Protein 1J24 (pdb70)

Foldseek 3Di:
DFEKEFAPVCCPPVLVVLLVVVVYHYDYDHDPAAGIALDQAEGEHEAELVRLVVCLVVVNLVVNLVVQCVRHVAYAYEYEADNPPPDPDDVVSVVVSQCCCCPVVVHHYHYHHDSNRVSVVVVVVSVVVVVVD

Radius of gyration: 14.58 Å; Cα contacts (8 Å, |Δi|>4): 212; chains: 1; bounding box: 31×39×31 Å

Organism: Pyrococcus furiosus (strain ATCC 43587 / DSM 3638 / JCM 8422 / Vc1) (NCBI:txid186497)

GO terms:
  GO:0042802 identical protein binding (F, IPI)

CATH classification: 3.40.50.10130

Nearest PDB structures (foldseek):
  1j24-assembly1_A  TM=1.008E+00  e=2.903E-28  Pyrococcus furiosus DSM 3638
  2bgw-assembly1_B  TM=9.319E-01  e=3.461E-14  Aeropyrum pernix
  2bhn-assembly1_A  TM=9.584E-01  e=6.909E-13  Aeropyrum pernix
  2bhn-assembly1_B-2  TM=9.482E-01  e=7.869E-13  Aeropy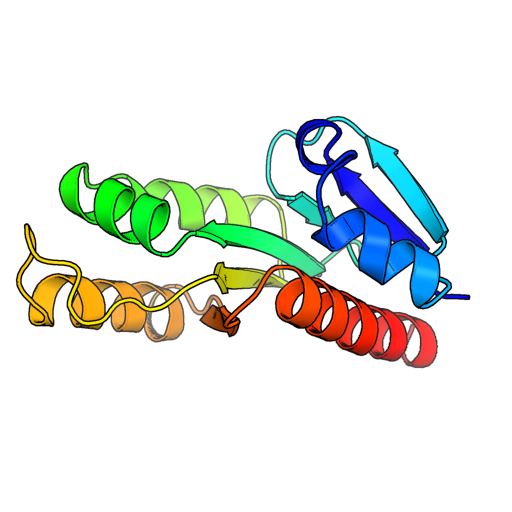rum pernix
  2bhn-assembly2_C-3  TM=9.120E-01  e=7.194E-12  Aeropyrum pernix

Structure (mmCIF, N/CA/C/O backbone):
data_1J24
#
_entry.id   1J24
#
_cell.length_a   69.795
_cell.length_b   69.795
_cell.length_c   58.509
_cell.angle_alpha   90.00
_cell.angle_beta   90.00
_cell.angle_gamma   120.00
#
_symmetry.space_group_name_H-M   'P 31 2 1'
#
loop_
_entity.id
_entity.type
_entity.pdbx_description
1 polymer 'ATP-dependent RNA helicase, putative'
2 non-polymer 'CALCIUM ION'
3 water water
#
loop_
_atom_site.group_PDB
_atom_site.id
_atom_site.type_symbol
_atom_site.label_atom_id
_atom_site.label_alt_id
_atom_site.label_comp_id
_atom_site.label_asym_id
_atom_site.label_entity_id
_atom_site.label_seq_id
_atom_site.pdbx_PDB_ins_code
_atom_site.Cartn_x
_atom_site.Cartn_y
_atom_site.Cartn_z
_atom_site.occupancy
_atom_site.B_iso_or_equiv
_atom_site.auth_seq_id
_atom_site.auth_comp_id
_atom_site.auth_asym_id
_atom_site.auth_atom_id
_atom_site.pdbx_PDB_model_num
ATOM 1 N N . GLY A 1 4 ? 5.614 39.357 7.837 1.00 38.87 4 GLY A N 1
ATOM 2 C CA . GLY A 1 4 ? 5.471 40.488 8.796 1.00 38.37 4 GLY A CA 1
ATOM 3 C C . GLY A 1 4 ? 6.379 41.659 8.470 1.00 37.22 4 GLY A C 1
ATOM 4 O O . GLY A 1 4 ? 7.556 41.666 8.833 1.00 38.94 4 GLY A O 1
ATOM 5 N N . VAL A 1 5 ? 5.834 42.653 7.778 1.00 34.72 5 VAL A N 1
ATOM 6 C CA . VAL A 1 5 ? 6.604 43.836 7.413 1.00 31.24 5 VAL A CA 1
ATOM 7 C C . VAL A 1 5 ? 6.544 44.845 8.558 1.00 28.13 5 VAL A C 1
ATOM 8 O O . VAL A 1 5 ? 5.543 44.918 9.270 1.00 25.37 5 VAL A O 1
ATOM 12 N N . LYS A 1 6 ? 7.616 45.615 8.729 1.00 26.09 6 LYS A N 1
ATOM 13 C CA . LYS A 1 6 ? 7.690 46.608 9.799 1.00 25.44 6 LYS A CA 1
ATOM 14 C C . LYS A 1 6 ? 7.692 48.0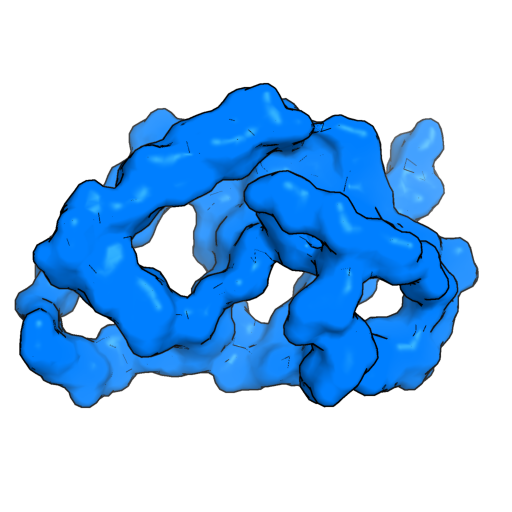39 9.275 1.00 23.33 6 LYS A C 1
ATOM 15 O O . LYS A 1 6 ? 8.451 48.382 8.369 1.00 23.26 6 LYS A O 1
ATOM 21 N N . VAL A 1 7 ? 6.843 48.876 9.862 1.00 21.37 7 VAL A N 1
ATOM 22 C CA . VAL A 1 7 ? 6.745 50.270 9.460 1.00 18.89 7 VAL A CA 1
ATOM 23 C C . VAL A 1 7 ? 6.731 51.175 10.685 1.00 19.11 7 VAL A C 1
ATOM 24 O O . VAL A 1 7 ? 6.074 50.872 11.680 1.00 18.66 7 VAL A O 1
ATOM 28 N N . VAL A 1 8 ? 7.471 52.274 10.615 1.00 18.65 8 VAL A N 1
ATOM 29 C CA . VAL A 1 8 ? 7.489 53.242 11.706 1.00 19.00 8 VAL A CA 1
ATOM 30 C C . VAL A 1 8 ? 6.414 54.263 11.357 1.00 19.06 8 VAL A C 1
ATOM 31 O O . VAL A 1 8 ? 6.352 54.745 10.221 1.00 19.49 8 VAL A O 1
ATOM 35 N N . VAL A 1 9 ? 5.561 54.579 12.323 1.00 18.13 9 VAL A N 1
ATOM 36 C CA . VAL A 1 9 ? 4.490 55.542 12.100 1.00 18.31 9 VAL A CA 1
ATOM 37 C C . VAL A 1 9 ? 4.609 56.714 13.065 1.00 19.42 9 VAL A C 1
ATOM 38 O O . VAL A 1 9 ? 4.931 56.536 14.242 1.00 17.30 9 VAL A O 1
ATOM 42 N N . ASP A 1 10 ? 4.367 57.917 12.556 1.00 16.70 10 ASP A N 1
ATOM 43 C CA . ASP A 1 10 ? 4.424 59.100 13.399 1.00 19.51 10 ASP A CA 1
ATOM 44 C C . ASP A 1 10 ? 3.225 59.088 14.341 1.00 19.79 10 ASP A C 1
ATOM 45 O O . ASP A 1 10 ? 2.112 58.769 13.930 1.00 19.06 10 ASP A O 1
ATOM 50 N N . SER A 1 11 ? 3.464 59.438 15.605 1.00 21.32 11 SER A N 1
ATOM 51 C CA . SER A 1 11 ? 2.425 59.451 16.637 1.00 22.44 11 SER A CA 1
ATOM 52 C C . SER A 1 11 ? 1.083 60.060 16.234 1.00 23.06 11 SER A C 1
ATOM 53 O O . SER A 1 11 ? 0.026 59.553 16.613 1.00 23.77 11 SER A O 1
ATOM 56 N N . ARG A 1 12 ? 1.126 61.144 15.469 1.00 22.98 12 ARG A N 1
ATOM 57 C CA . ARG A 1 12 ? -0.089 61.824 15.032 1.00 23.32 12 ARG A CA 1
ATOM 58 C C . ARG A 1 12 ? -0.974 61.003 14.095 1.00 22.79 12 ARG A C 1
ATOM 59 O O . ARG A 1 12 ? -2.144 61.333 13.896 1.00 21.50 12 ARG A O 1
ATOM 67 N N . GLU A 1 13 ? -0.416 59.938 13.524 1.00 20.74 13 GLU A N 1
ATOM 68 C CA . GLU A 1 13 ? -1.163 59.073 12.615 1.00 20.78 13 GLU A CA 1
ATOM 69 C C . GLU A 1 13 ? -1.701 57.830 13.327 1.00 21.90 13 GLU A C 1
ATOM 70 O O . GLU A 1 13 ? -2.534 57.111 12.787 1.00 21.95 13 GLU A O 1
ATOM 76 N N . LEU A 1 14 ? -1.224 57.593 14.543 1.00 25.40 14 LEU A N 1
ATOM 77 C CA . LEU A 1 14 ? -1.598 56.411 15.316 1.00 27.43 14 LEU A CA 1
ATOM 78 C C . LEU A 1 14 ? -3.056 55.944 15.311 1.00 28.20 14 LEU A C 1
ATOM 79 O O . LEU A 1 14 ? -3.316 54.748 15.162 1.00 28.23 14 LEU A O 1
ATOM 84 N N . ARG A 1 15 ? -4.007 56.859 15.475 1.00 27.80 15 ARG A N 1
ATOM 85 C CA . ARG A 1 15 ? -5.413 56.464 15.508 1.00 28.58 15 ARG A CA 1
ATOM 86 C C . ARG A 1 15 ? -6.154 56.705 14.198 1.00 27.29 15 ARG A C 1
ATOM 87 O O . ARG A 1 15 ? -7.377 56.839 14.176 1.00 27.68 15 ARG A O 1
ATOM 95 N N . SER A 1 16 ? -5.406 56.743 13.101 1.00 23.58 16 SER A N 1
ATOM 96 C CA . SER A 1 16 ? -5.988 56.961 11.785 1.00 22.63 16 SER A CA 1
ATOM 97 C C . SER A 1 16 ? -6.515 55.650 11.230 1.00 21.06 16 SER A C 1
ATOM 98 O O . SER A 1 16 ? -6.174 54.573 11.721 1.00 21.42 16 SER A O 1
ATOM 101 N N . GLU A 1 17 ? -7.333 55.753 10.191 1.00 21.51 17 GLU A N 1
ATOM 102 C CA . GLU A 1 17 ? -7.888 54.580 9.540 1.00 21.03 17 GLU A CA 1
ATOM 103 C C . GLU A 1 17 ? -6.789 53.922 8.711 1.00 19.57 17 GLU A C 1
ATOM 104 O O . GLU A 1 17 ? -6.895 52.754 8.335 1.00 19.53 17 GLU A O 1
ATOM 110 N N . VAL A 1 18 ? -5.734 54.678 8.418 1.00 17.26 18 VAL A N 1
ATOM 111 C CA . VAL A 1 18 ? -4.611 54.131 7.660 1.00 14.95 18 VAL A CA 1
ATOM 112 C C . VAL A 1 18 ? -3.943 53.100 8.559 1.00 16.90 18 VAL A C 1
ATOM 113 O O . VAL A 1 18 ? -3.659 51.973 8.142 1.00 15.82 18 VAL A O 1
ATOM 117 N N . VAL A 1 19 ? -3.711 53.485 9.809 1.00 15.49 19 VAL A N 1
ATOM 118 C CA . VAL A 1 19 ? -3.080 52.585 10.757 1.00 16.52 19 VAL A CA 1
ATOM 119 C C . VAL A 1 19 ? -3.945 51.356 11.008 1.00 16.95 19 VAL A C 1
ATOM 120 O O . VAL A 1 19 ? -3.430 50.243 11.130 1.00 17.30 19 VAL A O 1
ATOM 124 N N . LYS A 1 20 ? -5.256 51.549 11.070 1.00 16.89 20 LYS A N 1
ATOM 125 C CA . LYS A 1 20 ? -6.151 50.418 11.281 1.00 18.66 20 LYS A CA 1
ATOM 126 C C . LYS A 1 20 ? -5.996 49.404 10.147 1.00 18.42 20 LYS A C 1
ATOM 127 O O . LYS A 1 20 ? -5.895 48.205 10.397 1.00 18.77 20 LYS A O 1
ATOM 133 N N . ARG A 1 21 ? -5.973 49.875 8.901 1.00 17.18 21 ARG A N 1
ATOM 134 C CA . ARG A 1 21 ? -5.832 48.956 7.771 1.00 16.20 21 ARG A CA 1
ATOM 135 C C . ARG A 1 21 ? -4.446 48.318 7.755 1.00 16.05 21 ARG A C 1
ATOM 136 O O . ARG A 1 21 ? -4.308 47.134 7.456 1.00 15.42 21 ARG A O 1
ATOM 144 N N . LEU A 1 22 ? -3.413 49.092 8.072 1.00 14.89 22 LEU A N 1
ATOM 145 C CA . LEU A 1 22 ? -2.065 48.528 8.104 1.00 14.42 22 LEU A CA 1
ATOM 146 C C . LEU A 1 22 ? -2.021 47.384 9.118 1.00 15.51 22 LEU A C 1
ATOM 147 O O . LEU A 1 22 ? -1.431 46.341 8.856 1.00 15.70 22 LEU A O 1
ATOM 152 N N . LYS A 1 23 ? -2.647 47.576 10.274 1.00 15.97 23 LYS A N 1
ATOM 153 C CA . LYS A 1 23 ? -2.666 46.526 11.284 1.00 16.14 23 LYS A CA 1
ATOM 154 C C . LYS A 1 23 ? -3.440 45.309 10.790 1.00 16.44 23 LYS A C 1
ATOM 155 O O . LYS A 1 23 ? -3.036 44.173 11.047 1.00 16.99 23 LYS A O 1
ATOM 161 N N . LEU A 1 24 ? -4.546 45.539 10.087 1.00 16.29 24 LEU A N 1
ATOM 162 C CA . LEU A 1 24 ? -5.334 44.429 9.543 1.00 17.48 24 LEU A CA 1
ATOM 163 C C . LEU A 1 24 ? -4.513 43.656 8.514 1.00 19.64 24 LEU A C 1
ATOM 164 O O . LEU A 1 24 ? -4.675 42.441 8.366 1.00 20.11 24 LEU A O 1
ATOM 169 N N . LEU A 1 25 ? -3.639 44.369 7.804 1.00 17.83 25 LEU A N 1
ATOM 170 C CA . LEU A 1 25 ? -2.777 43.769 6.787 1.00 18.85 25 LEU A CA 1
ATOM 171 C C . LEU A 1 25 ? -1.575 43.043 7.398 1.00 19.14 25 LEU A C 1
ATOM 172 O O . LEU A 1 25 ? -0.740 42.480 6.680 1.00 20.09 25 LEU A O 1
ATOM 177 N N . GLY A 1 26 ? -1.483 43.073 8.725 1.00 19.14 26 GLY A N 1
ATOM 178 C CA . GLY A 1 26 ? -0.405 42.388 9.419 1.00 18.75 26 GLY A CA 1
ATOM 179 C C . GLY A 1 26 ? 0.880 43.162 9.620 1.00 19.31 26 GLY A C 1
ATOM 180 O O . GLY A 1 26 ? 1.885 42.598 10.050 1.00 19.48 26 GLY A O 1
ATOM 181 N N . VAL A 1 27 ? 0.860 44.454 9.316 1.00 18.20 27 VAL A N 1
ATOM 182 C CA . VAL A 1 27 ? 2.049 45.278 9.475 1.00 18.15 27 VAL A CA 1
ATOM 183 C C . VAL A 1 27 ? 2.340 45.501 10.958 1.00 19.80 27 VAL A C 1
ATOM 184 O O . VAL A 1 27 ? 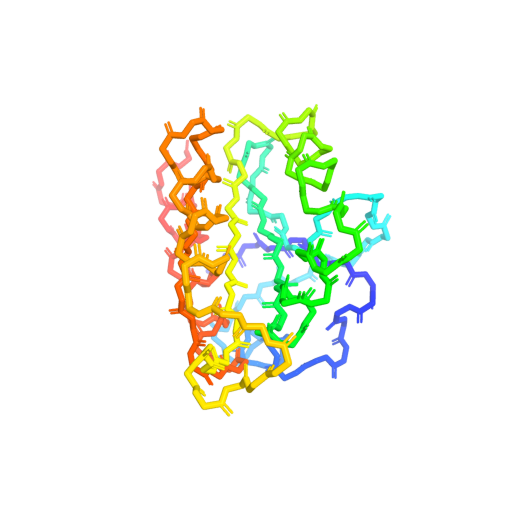1.423 45.723 11.750 1.00 20.11 27 VAL A O 1
ATOM 188 N N . LYS A 1 28 ? 3.616 45.415 11.321 1.00 19.87 28 LYS A N 1
ATOM 189 C CA . LYS A 1 28 ? 4.056 45.627 12.697 1.00 22.15 28 LYS A CA 1
ATOM 190 C C . LYS A 1 28 ? 4.507 47.080 12.799 1.00 22.05 28 LYS A C 1
ATOM 191 O O . LYS A 1 28 ? 5.524 47.466 12.222 1.00 21.99 28 LYS A O 1
ATOM 197 N N . LEU A 1 29 ? 3.744 47.881 13.537 1.00 21.89 29 LEU A N 1
ATOM 198 C CA . LEU A 1 29 ? 4.039 49.299 13.678 1.00 22.62 29 LEU A CA 1
ATOM 199 C C . LEU A 1 29 ? 4.797 49.719 14.927 1.00 24.27 29 LEU A C 1
ATOM 200 O O . LEU A 1 29 ? 4.480 49.291 16.039 1.00 24.92 29 LEU A O 1
ATOM 205 N N . GLU A 1 30 ? 5.804 50.561 14.722 1.00 23.07 30 GLU A N 1
ATOM 206 C CA . GLU A 1 30 ? 6.591 51.120 15.810 1.00 24.94 30 GLU A CA 1
ATOM 207 C C . GLU A 1 30 ? 6.261 52.608 15.790 1.00 23.51 30 GLU A C 1
ATOM 208 O O . GLU A 1 30 ? 6.410 53.273 14.762 1.00 21.75 30 GLU A O 1
ATOM 214 N N . VAL A 1 31 ? 5.797 53.128 16.918 1.00 21.88 31 VAL A N 1
ATOM 215 C CA . VAL A 1 31 ? 5.435 54.536 16.993 1.00 21.11 31 VAL A CA 1
ATOM 216 C C . VAL A 1 31 ? 6.593 55.433 17.406 1.00 21.38 31 VAL A C 1
ATOM 217 O O . VAL A 1 31 ? 7.338 55.119 18.333 1.00 22.34 31 VAL A O 1
ATOM 221 N N . LYS A 1 32 ? 6.726 56.551 16.701 1.00 19.63 32 LYS A N 1
ATOM 222 C CA . LYS A 1 32 ? 7.752 57.546 16.975 1.00 21.24 32 LYS A CA 1
ATOM 223 C C . LYS A 1 32 ? 7.143 58.902 16.658 1.00 21.98 32 LYS A C 1
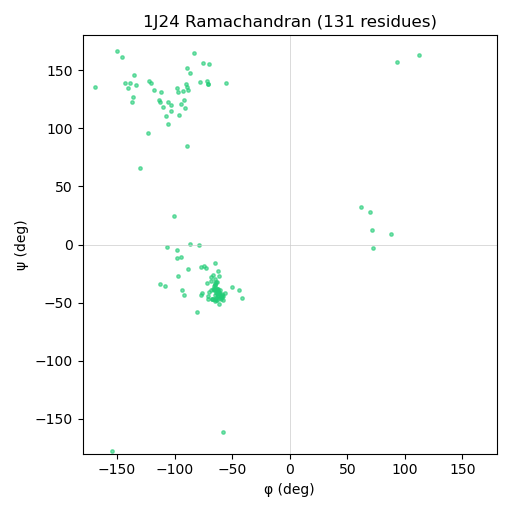ATOM 224 O O . LYS A 1 32 ? 6.129 58.988 15.965 1.00 22.25 32 LYS A O 1
ATOM 230 N N . THR A 1 33 ? 7.745 59.961 17.180 1.00 22.21 33 THR A N 1
ATOM 231 C CA . THR A 1 33 ? 7.271 61.303 16.877 1.00 22.61 33 THR A CA 1
ATOM 232 C C . THR A 1 33 ? 8.320 61.829 15.905 1.00 23.79 33 THR A C 1
ATOM 233 O O . THR A 1 33 ? 9.433 62.179 16.299 1.00 24.27 33 THR A O 1
ATOM 237 N N . LEU A 1 34 ? 7.953 61.852 14.628 1.00 23.49 34 LEU A N 1
ATOM 238 C CA . LEU A 1 34 ? 8.838 62.281 13.553 1.00 24.39 34 LEU A CA 1
ATOM 239 C C . LEU A 1 34 ? 8.786 63.769 13.229 1.00 24.97 34 LEU A C 1
ATOM 240 O O . LEU A 1 34 ? 7.712 64.371 13.171 1.00 24.79 34 LEU A O 1
ATOM 245 N N . ASP A 1 35 ? 9.958 64.350 12.997 1.00 26.12 35 ASP A N 1
ATOM 246 C CA . ASP A 1 35 ? 10.053 65.758 12.641 1.00 28.42 35 ASP A CA 1
ATOM 247 C C . ASP A 1 35 ? 9.540 65.913 11.210 1.00 27.40 35 ASP A C 1
ATOM 248 O O . ASP A 1 35 ? 8.942 66.926 10.856 1.00 28.58 35 ASP A O 1
ATOM 253 N N . VAL A 1 36 ? 9.773 64.890 10.394 1.00 26.36 36 VAL A N 1
ATOM 254 C CA . VAL A 1 36 ? 9.347 64.905 8.999 1.00 24.82 36 VAL A CA 1
ATOM 255 C C . VAL A 1 36 ? 8.872 63.522 8.556 1.00 21.65 36 VAL A C 1
ATOM 256 O O . VAL A 1 36 ? 9.478 62.510 8.901 1.00 19.95 36 VAL A O 1
ATOM 260 N N . GLY A 1 37 ? 7.784 63.485 7.795 1.00 20.41 37 GLY A N 1
ATOM 261 C CA . GLY A 1 37 ? 7.265 62.210 7.326 1.00 19.14 37 GLY A CA 1
ATOM 262 C C . GLY A 1 37 ? 6.199 61.616 8.232 1.00 17.56 37 GLY A C 1
ATOM 263 O O . GLY A 1 37 ? 6.123 61.931 9.420 1.00 17.15 37 GLY A O 1
ATOM 264 N N . ASP A 1 38 ? 5.368 60.748 7.671 1.00 16.20 38 ASP A N 1
ATOM 265 C CA . ASP A 1 38 ? 4.306 60.116 8.447 1.00 16.90 38 ASP A CA 1
ATOM 266 C C . ASP A 1 38 ? 4.512 58.619 8.626 1.00 16.31 38 ASP A C 1
ATOM 267 O O . ASP A 1 38 ? 4.145 58.060 9.660 1.00 15.06 38 ASP A O 1
ATOM 272 N N . TYR A 1 39 ? 5.091 57.978 7.614 1.00 16.26 39 TYR A N 1
ATOM 273 C CA . TYR A 1 39 ? 5.362 56.543 7.651 1.00 16.97 39 TYR A CA 1
ATOM 274 C C . TYR A 1 39 ? 6.752 56.284 7.087 1.00 17.24 39 TYR A C 1
ATOM 275 O O . TYR A 1 39 ? 7.041 56.648 5.947 1.00 19.05 39 TYR A O 1
ATOM 284 N N . ILE A 1 40 ? 7.613 55.650 7.878 1.00 15.37 40 ILE A N 1
ATOM 285 C CA . ILE A 1 40 ? 8.965 55.355 7.418 1.00 17.03 40 ILE A CA 1
ATOM 286 C C . ILE A 1 40 ? 9.078 53.871 7.101 1.00 18.07 40 ILE A C 1
ATOM 287 O O . ILE A 1 40 ? 8.822 53.028 7.960 1.00 17.45 40 ILE A O 1
ATOM 292 N N . ILE A 1 41 ? 9.460 53.575 5.863 1.00 19.65 41 ILE A N 1
ATOM 293 C CA . ILE A 1 41 ? 9.609 52.209 5.373 1.00 21.80 41 ILE A CA 1
ATOM 294 C C . ILE A 1 41 ? 11.041 51.706 5.519 1.00 23.74 41 ILE A C 1
ATOM 295 O O . ILE A 1 41 ? 11.271 50.540 5.841 1.00 24.32 41 ILE A O 1
ATOM 300 N N . SER A 1 42 ? 12.000 52.588 5.262 1.00 24.37 42 SER A N 1
ATOM 301 C CA . SER A 1 42 ? 13.409 52.237 5.382 1.00 26.61 42 SER A CA 1
ATOM 302 C C . SER A 1 42 ? 14.216 53.496 5.665 1.00 27.87 42 SER A C 1
ATOM 303 O O . SER A 1 42 ? 13.659 54.584 5.791 1.00 27.76 42 SER A O 1
ATOM 306 N N . GLU A 1 43 ? 15.531 53.337 5.759 1.00 30.39 43 GLU A N 1
ATOM 307 C CA . GLU A 1 43 ? 16.422 54.456 6.024 1.00 32.53 43 GLU A CA 1
ATOM 308 C C . GLU A 1 43 ? 16.317 55.467 4.888 1.00 32.35 43 GLU A C 1
ATOM 309 O O . GLU A 1 43 ? 16.630 56.643 5.064 1.00 33.63 43 GLU A O 1
ATOM 315 N N . ASP A 1 44 ? 15.870 55.002 3.724 1.00 31.06 44 ASP A N 1
ATOM 316 C CA . ASP A 1 44 ? 15.743 55.864 2.553 1.00 30.50 44 ASP A CA 1
ATOM 317 C C . ASP A 1 44 ? 14.304 56.194 2.160 1.00 28.43 44 ASP A C 1
ATOM 318 O O . ASP A 1 44 ? 14.023 57.298 1.711 1.00 27.74 44 ASP A O 1
ATOM 323 N N . VAL A 1 45 ? 13.397 55.236 2.325 1.00 26.40 45 VAL A N 1
ATOM 324 C CA . VAL A 1 45 ? 12.007 55.447 1.934 1.00 24.14 45 VAL A CA 1
ATOM 325 C C . VAL A 1 45 ? 11.098 55.924 3.062 1.00 23.06 45 VAL A C 1
ATOM 326 O O . VAL A 1 45 ? 10.945 55.259 4.085 1.00 21.55 45 VAL A O 1
ATOM 330 N N . ALA A 1 46 ? 10.492 57.088 2.854 1.00 20.90 46 ALA A N 1
ATOM 331 C CA . ALA A 1 46 ? 9.580 57.679 3.824 1.00 20.44 46 ALA A CA 1
ATOM 332 C C . ALA A 1 46 ? 8.366 58.170 3.058 1.00 19.30 46 ALA A C 1
ATOM 333 O O . ALA A 1 46 ? 8.487 58.619 1.915 1.00 20.94 46 ALA A O 1
ATOM 335 N N . ILE A 1 47 ? 7.202 58.088 3.688 1.00 17.42 47 ILE A N 1
ATOM 336 C CA . ILE A 1 47 ? 5.965 58.515 3.064 1.00 16.68 47 ILE A CA 1
ATOM 337 C C . ILE A 1 47 ? 5.293 59.662 3.801 1.00 16.73 47 ILE A C 1
ATOM 338 O O . ILE A 1 47 ? 5.160 59.643 5.027 1.00 15.46 47 ILE A O 1
ATOM 343 N N . GLU A 1 48 ? 4.877 60.665 3.035 1.00 15.44 48 GLU A N 1
ATOM 344 C CA . GLU A 1 48 ? 4.163 61.804 3.583 1.00 16.65 48 GLU A CA 1
ATOM 345 C C . GLU A 1 48 ? 2.730 61.692 3.085 1.00 15.76 48 GLU A C 1
ATOM 346 O O . GLU A 1 48 ? 2.484 61.712 1.880 1.00 16.56 48 GLU A O 1
ATOM 352 N N . ARG A 1 49 ? 1.791 61.553 4.015 1.00 14.86 49 ARG A N 1
ATOM 353 C CA . ARG A 1 49 ? 0.382 61.455 3.673 1.00 14.69 49 ARG A CA 1
ATOM 354 C C . ARG A 1 49 ? -0.204 62.857 3.708 1.00 16.41 49 ARG A C 1
ATOM 355 O O . ARG A 1 49 ? -0.118 63.551 4.726 1.00 17.81 49 ARG A O 1
ATOM 363 N N . LYS A 1 50 ? -0.802 63.275 2.602 1.00 16.41 50 LYS A N 1
ATOM 364 C CA . LYS A 1 50 ? -1.387 64.606 2.534 1.00 19.29 50 LYS A CA 1
ATOM 365 C C . LYS A 1 50 ? -2.751 64.560 1.871 1.00 18.33 50 LYS A C 1
ATOM 366 O O . LYS A 1 50 ? -2.896 64.030 0.771 1.00 18.89 50 LYS A O 1
ATOM 372 N N . SER A 1 51 ? -3.750 65.117 2.545 1.00 18.15 51 SER A N 1
ATOM 373 C CA . SER A 1 51 ? -5.098 65.139 1.998 1.00 17.79 51 SER A CA 1
ATOM 374 C C . SER A 1 51 ? -5.117 66.105 0.822 1.00 18.34 51 SER A C 1
ATOM 375 O O . SER A 1 51 ? -4.283 67.003 0.743 1.00 15.14 51 SER A O 1
ATOM 378 N N . ALA A 1 52 ? -6.059 65.904 -0.094 1.00 16.45 52 ALA A N 1
ATOM 379 C CA . ALA A 1 52 ? -6.187 66.776 -1.255 1.00 17.17 52 ALA A CA 1
ATOM 380 C C . ALA A 1 52 ? -6.366 68.219 -0.791 1.00 16.55 52 ALA A C 1
ATOM 381 O O . ALA A 1 52 ? -5.788 69.140 -1.366 1.00 17.37 52 ALA A O 1
ATOM 383 N N . ASN A 1 53 ? -7.169 68.413 0.251 1.00 18.07 53 ASN A N 1
ATOM 384 C CA . ASN A 1 53 ? -7.404 69.755 0.764 1.00 20.45 53 ASN A CA 1
ATOM 385 C C . ASN A 1 53 ? -6.130 70.396 1.303 1.00 19.71 53 ASN A C 1
ATOM 386 O O . ASN A 1 53 ? -5.883 71.578 1.068 1.00 18.54 53 ASN A O 1
ATOM 391 N N . ASP A 1 54 ? -5.318 69.627 2.022 1.00 17.14 54 ASP A N 1
ATOM 392 C CA . ASP A 1 54 ? -4.080 70.181 2.551 1.00 17.87 54 ASP A CA 1
ATOM 393 C C . ASP A 1 54 ? -3.087 70.481 1.432 1.00 16.53 54 ASP A C 1
ATOM 394 O O . ASP A 1 54 ? -2.307 71.429 1.536 1.00 15.41 54 ASP A O 1
ATOM 399 N N . LEU A 1 55 ? -3.122 69.690 0.359 1.00 14.85 55 LEU A N 1
ATOM 400 C CA . LEU A 1 55 ? -2.233 69.934 -0.774 1.00 15.28 55 LEU A CA 1
ATOM 401 C C . LEU A 1 55 ? -2.625 71.277 -1.385 1.00 14.47 55 LEU A C 1
ATOM 402 O O . LEU A 1 55 ? -1.780 72.138 -1.630 1.00 14.50 55 LEU A O 1
ATOM 407 N N . ILE A 1 56 ? -3.919 71.450 -1.626 1.00 13.96 56 ILE A N 1
ATOM 408 C CA . ILE A 1 56 ? -4.429 72.688 -2.206 1.00 14.22 56 ILE A CA 1
ATOM 409 C C . ILE A 1 56 ? -4.074 73.875 -1.314 1.00 14.95 56 ILE A C 1
ATOM 410 O O . ILE A 1 56 ? -3.657 74.927 -1.797 1.00 14.01 56 ILE A O 1
ATOM 415 N N . GLN A 1 57 ? -4.248 73.707 -0.010 1.00 13.32 57 GLN A N 1
ATOM 416 C CA . GLN A 1 57 ? -3.934 74.788 0.918 1.00 15.85 57 GLN A CA 1
ATOM 417 C C . GLN A 1 57 ? -2.448 75.143 0.854 1.00 14.77 57 GLN A C 1
ATOM 418 O O . GLN A 1 57 ? -2.086 76.322 0.889 1.00 15.67 57 GLN A O 1
ATOM 424 N N . SER A 1 58 ? -1.587 74.133 0.750 1.00 15.37 58 SER A N 1
ATOM 425 C CA . SER A 1 58 ? -0.149 74.389 0.691 1.00 15.57 58 SER A CA 1
ATOM 426 C C . SER A 1 58 ? 0.231 75.120 -0.597 1.00 15.74 58 SER A C 1
ATOM 427 O O . SER A 1 58 ? 1.234 75.825 -0.642 1.00 16.24 58 SER A O 1
ATOM 430 N N . ILE A 1 59 ? -0.569 74.950 -1.643 1.00 14.29 59 ILE A N 1
ATOM 431 C CA . ILE A 1 59 ? -0.314 75.648 -2.900 1.00 15.08 59 ILE A CA 1
ATOM 432 C C . ILE A 1 59 ? -0.771 77.101 -2.718 1.00 16.27 59 ILE A C 1
ATOM 433 O O . ILE A 1 59 ? -0.089 78.046 -3.131 1.00 17.27 59 ILE A O 1
ATOM 438 N N . ILE A 1 60 ? -1.929 77.274 -2.093 1.00 17.52 60 ILE A N 1
ATOM 439 C CA . ILE A 1 60 ? -2.463 78.609 -1.836 1.00 19.82 60 ILE A CA 1
ATOM 440 C C . ILE A 1 60 ? -1.489 79.423 -0.983 1.00 20.91 60 ILE A C 1
ATOM 441 O O . ILE A 1 60 ? -1.210 80.587 -1.284 1.00 21.58 60 ILE A O 1
ATOM 446 N N . ASP A 1 61 ? -0.960 78.808 0.071 1.00 21.20 61 ASP A N 1
ATOM 447 C CA . ASP A 1 61 ? -0.024 79.500 0.958 1.00 22.47 61 ASP A CA 1
ATOM 448 C C . ASP A 1 61 ? 1.427 79.430 0.503 1.00 20.49 61 ASP A C 1
ATOM 449 O O . ASP A 1 61 ? 2.317 79.959 1.170 1.00 20.94 61 ASP A O 1
ATOM 454 N N . GLY A 1 62 ? 1.670 78.769 -0.623 1.00 19.12 62 GLY A N 1
ATOM 455 C CA . GLY A 1 62 ? 3.024 78.666 -1.138 1.00 18.68 62 GLY A CA 1
ATOM 456 C C . GLY A 1 62 ? 4.005 77.944 -0.232 1.00 18.76 62 GLY A C 1
ATOM 457 O O . GLY A 1 62 ? 5.190 78.271 -0.220 1.00 17.41 62 GLY A O 1
ATOM 458 N N . GLY A 1 63 ? 3.526 76.957 0.522 1.00 16.42 63 GLY A N 1
ATOM 459 C CA . GLY A 1 63 ? 4.412 76.227 1.412 1.00 16.69 63 GLY A CA 1
ATOM 460 C C . GLY A 1 63 ? 4.750 74.819 0.951 1.00 15.38 63 GLY A C 1
ATOM 461 O O . GLY A 1 63 ? 5.536 74.121 1.590 1.00 16.48 63 GLY A O 1
ATOM 462 N N . LEU A 1 64 ? 4.174 74.403 -0.170 1.00 13.85 64 LEU A N 1
ATOM 463 C CA . LEU A 1 64 ? 4.405 73.056 -0.683 1.00 13.70 64 LEU A CA 1
ATOM 464 C C . LEU A 1 64 ? 5.864 72.745 -0.993 1.00 14.81 64 LEU A C 1
ATOM 465 O O . LEU A 1 64 ? 6.380 71.697 -0.604 1.00 12.91 64 LEU A O 1
ATOM 470 N N . PHE A 1 65 ? 6.535 73.654 -1.690 1.00 15.24 65 PHE A N 1
ATOM 471 C CA . PHE A 1 65 ? 7.922 73.411 -2.060 1.00 16.77 65 PHE A CA 1
ATOM 472 C C . PHE A 1 65 ? 8.864 73.321 -0.867 1.00 17.98 65 PHE A C 1
ATOM 473 O O . PHE A 1 65 ? 9.821 72.543 -0.897 1.00 19.01 65 PHE A O 1
ATOM 481 N N . ASP A 1 66 ? 8.601 74.099 0.182 1.00 18.19 66 ASP A N 1
ATOM 482 C CA . ASP A 1 66 ? 9.425 74.025 1.389 1.00 18.15 66 ASP A CA 1
ATOM 483 C C . ASP A 1 66 ? 9.216 72.638 1.996 1.00 18.14 66 ASP A C 1
ATOM 484 O O . ASP A 1 66 ? 10.147 72.014 2.498 1.00 18.17 66 ASP A O 1
ATOM 489 N N . GLN A 1 67 ? 7.974 72.166 1.956 1.00 18.28 67 GLN A N 1
ATOM 490 C CA . GLN A 1 67 ? 7.637 70.858 2.507 1.00 17.81 67 GLN A CA 1
ATOM 491 C C . GLN A 1 67 ? 8.375 69.731 1.795 1.00 16.75 67 GLN A C 1
ATOM 492 O O . GLN A 1 67 ? 8.901 68.820 2.434 1.00 17.46 67 GLN A O 1
ATOM 498 N N . VAL A 1 68 ? 8.404 69.796 0.469 1.00 15.16 68 VAL A N 1
ATOM 499 C CA . VAL A 1 68 ? 9.072 68.778 -0.329 1.00 16.04 68 VAL A CA 1
ATOM 500 C C . VAL A 1 68 ? 10.574 68.832 -0.090 1.00 17.53 68 VAL A C 1
ATOM 501 O O . VAL A 1 68 ? 11.241 67.800 -0.018 1.00 17.21 68 VAL A O 1
ATOM 505 N N . LYS A 1 69 ? 11.102 70.044 0.043 1.00 17.91 69 LYS A N 1
ATOM 506 C CA . LYS A 1 69 ? 12.524 70.227 0.298 1.00 19.19 69 LYS A CA 1
ATOM 507 C C . LYS A 1 69 ? 12.909 69.540 1.607 1.00 18.88 69 LYS A C 1
ATOM 508 O O . LYS A 1 69 ? 13.923 68.848 1.682 1.00 20.05 69 LYS A O 1
ATOM 514 N N . ARG A 1 70 ? 12.080 69.732 2.628 1.00 18.84 70 ARG A N 1
ATOM 515 C CA . ARG A 1 70 ? 12.295 69.151 3.948 1.00 19.32 70 ARG A CA 1
ATOM 516 C C . ARG A 1 70 ? 12.260 67.625 3.882 1.00 19.16 70 ARG A C 1
ATOM 517 O O . ARG A 1 70 ? 13.024 66.944 4.568 1.00 17.12 70 ARG A O 1
ATOM 525 N N . LEU A 1 71 ? 11.369 67.090 3.055 1.00 17.76 71 LEU A N 1
ATOM 526 C CA . LEU A 1 71 ? 11.264 65.643 2.897 1.00 18.14 71 LEU A CA 1
ATOM 527 C C . LEU A 1 71 ? 12.512 65.086 2.215 1.00 18.97 71 LEU A C 1
ATOM 528 O O . LEU A 1 71 ? 13.078 64.091 2.663 1.00 19.77 71 LEU A O 1
ATOM 533 N N . LYS A 1 72 ? 12.932 65.729 1.129 1.00 19.38 72 LYS A N 1
ATOM 534 C CA . LYS A 1 72 ? 14.114 65.297 0.388 1.00 22.92 72 LYS A CA 1
ATOM 535 C C . LYS A 1 72 ? 15.389 65.385 1.218 1.00 24.29 72 LYS A C 1
ATOM 536 O O . LYS A 1 72 ? 16.304 64.583 1.044 1.00 25.89 72 LYS A O 1
ATOM 542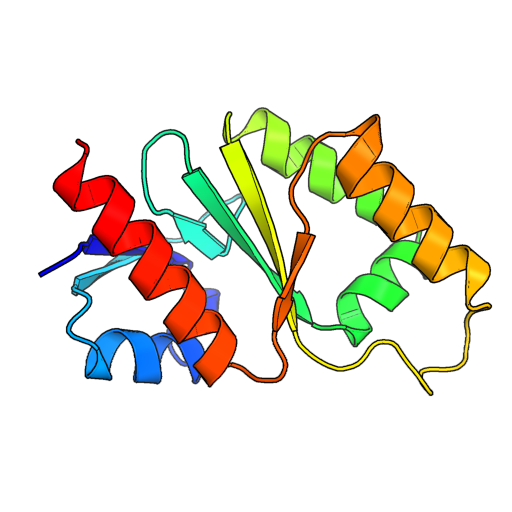 N N . GLU A 1 73 ? 15.453 66.358 2.119 1.00 25.05 73 GLU A N 1
ATOM 543 C CA . GLU A 1 73 ? 16.639 66.522 2.952 1.00 27.53 73 GLU A CA 1
ATOM 544 C C . GLU A 1 73 ? 16.698 65.496 4.076 1.00 27.71 73 GLU A C 1
ATOM 545 O O . GLU A 1 73 ? 17.762 65.246 4.641 1.00 28.02 73 GLU A O 1
ATOM 551 N N . ALA A 1 74 ? 15.555 64.898 4.392 1.00 25.80 74 ALA A N 1
ATOM 552 C CA . ALA A 1 74 ? 15.493 63.913 5.462 1.00 26.37 74 ALA A CA 1
ATOM 553 C C . ALA A 1 74 ? 15.569 62.482 4.950 1.00 26.75 74 ALA A C 1
ATOM 554 O O . ALA A 1 74 ? 16.017 61.588 5.665 1.00 28.29 74 ALA A O 1
ATOM 556 N N . TYR A 1 75 ? 15.133 62.274 3.712 1.00 25.78 75 TYR A N 1
ATOM 557 C CA . TYR A 1 75 ? 15.129 60.945 3.108 1.00 27.48 75 TYR A CA 1
ATOM 558 C C . TYR A 1 75 ? 15.528 61.002 1.642 1.00 28.48 75 TYR A C 1
ATOM 559 O O . TYR A 1 75 ? 15.049 61.853 0.896 1.00 28.80 75 TYR A O 1
ATOM 568 N N . SER A 1 76 ? 16.401 60.088 1.229 1.00 29.68 76 SER A N 1
ATOM 569 C CA . SER A 1 76 ? 16.857 60.058 -0.154 1.00 30.84 76 SER A CA 1
ATOM 570 C C . SER A 1 76 ? 15.751 59.649 -1.124 1.00 30.34 76 SER A C 1
ATOM 571 O O . SER A 1 76 ? 15.766 60.044 -2.291 1.00 31.08 76 SER A O 1
ATOM 574 N N . ARG A 1 77 ? 14.789 58.867 -0.642 1.00 30.03 77 ARG A N 1
ATOM 575 C CA . ARG A 1 77 ? 13.695 58.412 -1.495 1.00 28.32 77 ARG A CA 1
ATOM 576 C C . ARG A 1 77 ? 12.317 58.652 -0.883 1.00 26.55 77 ARG A C 1
ATOM 577 O O . ARG A 1 77 ? 11.596 57.705 -0.560 1.00 25.07 77 ARG A O 1
ATOM 585 N N . PRO A 1 78 ? 11.929 59.926 -0.722 1.00 24.01 78 PRO A N 1
ATOM 586 C CA . PRO A 1 78 ? 10.627 60.272 -0.148 1.00 22.19 78 PRO A CA 1
ATOM 587 C C . PRO A 1 78 ? 9.499 60.033 -1.148 1.00 21.30 78 PRO A C 1
ATOM 588 O O . PRO A 1 78 ? 9.722 60.024 -2.363 1.00 20.41 78 PRO A O 1
ATOM 592 N N . ILE A 1 79 ? 8.292 59.833 -0.630 1.00 19.35 79 ILE A N 1
ATOM 593 C CA . ILE A 1 79 ? 7.120 59.609 -1.467 1.00 18.01 79 ILE A CA 1
ATOM 594 C C . ILE A 1 79 ? 5.956 60.393 -0.871 1.00 18.61 79 ILE A C 1
ATOM 595 O O . ILE A 1 79 ? 5.794 60.445 0.352 1.00 18.25 79 ILE A O 1
ATOM 600 N N . MET A 1 80 ? 5.163 61.018 -1.731 1.00 17.85 80 MET A N 1
ATOM 601 C CA . MET A 1 80 ? 4.004 61.772 -1.278 1.00 19.05 80 MET A CA 1
ATOM 602 C C . MET A 1 80 ? 2.728 61.090 -1.743 1.00 19.61 80 MET A C 1
ATOM 603 O O . MET A 1 80 ? 2.541 60.870 -2.94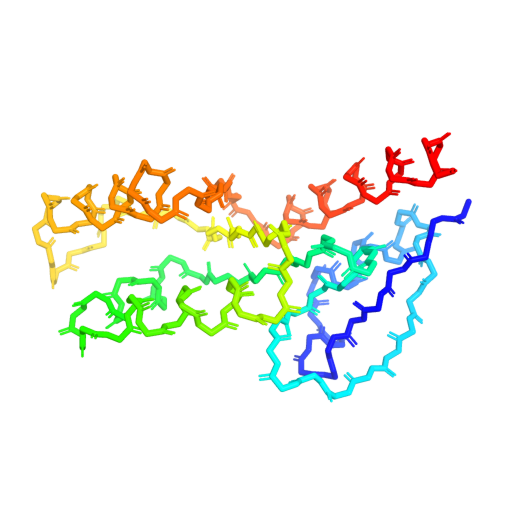1 1.00 21.32 80 MET A O 1
ATOM 608 N N . ILE A 1 81 ? 1.861 60.736 -0.799 1.00 16.68 81 ILE A N 1
ATOM 609 C CA . ILE A 1 81 ? 0.591 60.114 -1.162 1.00 16.65 81 ILE A CA 1
ATOM 610 C C . ILE A 1 81 ? -0.488 61.153 -0.915 1.00 16.98 81 ILE A C 1
ATOM 611 O O . ILE A 1 81 ? -0.756 61.531 0.230 1.00 16.58 81 ILE A O 1
ATOM 616 N N . VAL A 1 82 ? -1.069 61.644 -2.005 1.00 16.90 82 VAL A N 1
ATOM 617 C CA . VAL A 1 82 ? -2.128 62.634 -1.932 1.00 19.13 82 VAL A CA 1
ATOM 618 C C . VAL A 1 82 ? -3.432 61.863 -1.877 1.00 18.63 82 VAL A C 1
ATOM 619 O O . VAL A 1 82 ? -3.793 61.143 -2.809 1.00 19.78 82 VAL A O 1
ATOM 623 N N . GLU A 1 83 ? -4.130 62.038 -0.767 1.00 18.20 83 GLU A N 1
ATOM 624 C CA . GLU A 1 83 ? -5.360 61.329 -0.492 1.00 19.07 83 GLU A CA 1
ATOM 625 C C . GLU A 1 83 ? -6.633 62.157 -0.690 1.00 19.46 83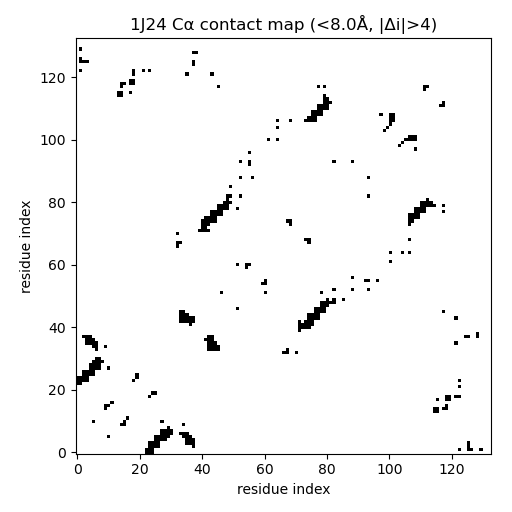 GLU A C 1
ATOM 626 O O . GLU A 1 83 ? -6.839 63.182 -0.036 1.00 21.12 83 GLU A O 1
ATOM 632 N N . GLY A 1 84 ? -7.492 61.693 -1.591 1.00 20.81 84 GLY A N 1
ATOM 633 C CA . GLY A 1 84 ? -8.733 62.395 -1.867 1.00 21.58 84 GLY A CA 1
ATOM 634 C C . GLY A 1 84 ? -8.714 62.987 -3.264 1.00 22.70 84 GLY A C 1
ATOM 635 O O . GLY A 1 84 ? -7.653 63.107 -3.873 1.00 23.24 84 GLY A O 1
ATOM 636 N N . SER A 1 85 ? -9.884 63.354 -3.778 1.00 24.02 85 SER A N 1
ATOM 637 C CA . SER A 1 85 ? -9.972 63.930 -5.116 1.00 24.98 85 SER A CA 1
ATOM 638 C C . SER A 1 85 ? -9.563 65.402 -5.146 1.00 24.56 85 SER A C 1
ATOM 639 O O . SER A 1 85 ? -9.909 66.171 -4.251 1.00 23.95 85 SER A O 1
ATOM 642 N N . LEU A 1 86 ? -8.831 65.781 -6.188 1.00 25.47 86 LEU A N 1
ATOM 643 C CA . LEU A 1 86 ? -8.368 67.154 -6.360 1.00 26.25 86 LEU A CA 1
ATOM 644 C C . LEU A 1 86 ? -9.284 67.918 -7.310 1.00 28.34 86 LEU A C 1
ATOM 645 O O . LEU A 1 86 ? -9.110 69.118 -7.522 1.00 28.45 86 LEU A O 1
ATOM 650 N N . TYR A 1 87 ? -10.255 67.212 -7.879 1.00 30.08 87 TYR A N 1
ATOM 651 C CA . TYR A 1 87 ? -11.209 67.804 -8.812 1.00 33.07 87 TYR A CA 1
ATOM 652 C C . TYR A 1 87 ? -12.423 68.359 -8.074 1.00 37.17 87 TYR A C 1
ATOM 653 O O . TYR A 1 87 ? -12.785 67.873 -7.004 1.00 37.93 87 TYR A O 1
ATOM 662 N N . GLY A 1 88 ? -13.049 69.379 -8.649 1.00 41.48 88 GLY A N 1
ATOM 663 C CA . GLY A 1 88 ? -14.214 69.971 -8.018 1.00 46.42 88 GLY A CA 1
ATOM 664 C C . GLY A 1 88 ? -13.857 70.777 -6.783 1.00 50.27 88 GLY A C 1
ATOM 665 O O . GLY A 1 88 ? -14.726 71.378 -6.152 1.00 50.28 88 GLY A O 1
ATOM 666 N N . ILE A 1 89 ? -12.576 70.781 -6.427 1.00 53.46 89 ILE A N 1
ATOM 667 C CA . ILE A 1 89 ? -12.116 71.536 -5.268 1.00 56.52 89 ILE A CA 1
ATOM 668 C C . ILE A 1 89 ? -11.749 72.940 -5.736 1.00 57.90 89 ILE A C 1
ATOM 669 O O . ILE A 1 89 ? -10.587 73.226 -6.030 1.00 58.01 89 ILE A O 1
ATOM 674 N N . ARG A 1 90 ? -12.755 73.806 -5.811 1.00 59.02 90 ARG A N 1
ATOM 675 C CA . ARG A 1 90 ? -12.570 75.184 -6.253 1.00 59.69 90 ARG A CA 1
ATOM 676 C C . ARG A 1 90 ? -11.569 75.964 -5.402 1.00 58.07 90 ARG A C 1
ATOM 677 O O . ARG A 1 90 ? -10.760 75.380 -4.680 1.00 58.68 90 ARG A O 1
ATOM 685 N N . ASN A 1 91 ? -11.636 77.290 -5.497 1.00 56.19 91 ASN A N 1
ATOM 686 C CA . ASN A 1 91 ? -10.746 78.179 -4.754 1.00 53.61 91 ASN A CA 1
ATOM 687 C C . ASN A 1 91 ? -9.326 78.122 -5.307 1.00 50.60 91 ASN A C 1
ATOM 688 O O . ASN A 1 91 ? -8.384 78.612 -4.682 1.00 50.04 91 ASN A O 1
ATOM 693 N N . VAL A 1 92 ? -9.181 77.523 -6.484 1.00 46.08 92 VAL A N 1
ATOM 694 C CA . VAL A 1 92 ? -7.878 77.400 -7.124 1.00 41.56 92 VAL A CA 1
ATOM 695 C C . VAL A 1 92 ? -8.046 76.910 -8.558 1.00 37.87 92 VAL A C 1
ATOM 696 O O . VAL A 1 92 ? -8.821 75.992 -8.821 1.00 37.22 92 VAL A O 1
ATOM 700 N N . HIS A 1 93 ? -7.322 77.533 -9.481 1.00 33.14 93 HIS A N 1
ATOM 701 C CA . HIS A 1 93 ? -7.395 77.159 -10.888 1.00 29.05 93 HIS A CA 1
ATOM 702 C C . HIS A 1 93 ? -6.715 75.810 -11.082 1.00 25.14 93 HIS A C 1
ATOM 703 O O . HIS A 1 93 ? -5.687 75.536 -10.464 1.00 21.70 93 HIS A O 1
ATOM 710 N N . PRO A 1 94 ? -7.289 74.941 -11.931 1.00 22.33 94 PRO A N 1
ATOM 711 C CA . PRO A 1 94 ? -6.680 73.629 -12.164 1.00 20.96 94 PRO A CA 1
ATOM 712 C C . PRO A 1 94 ? -5.188 73.705 -12.508 1.00 20.01 94 PRO A C 1
ATOM 713 O O . PRO A 1 94 ? -4.411 72.847 -12.095 1.00 19.35 94 PRO A O 1
ATOM 717 N N . ASN A 1 95 ? -4.788 74.727 -13.262 1.00 19.94 95 ASN A N 1
ATOM 718 C CA . ASN A 1 95 ? -3.381 74.854 -13.635 1.00 20.16 95 ASN A CA 1
ATOM 719 C C . ASN A 1 95 ? -2.456 75.020 -12.439 1.00 19.25 95 ASN A C 1
ATOM 720 O O . ASN A 1 95 ? -1.278 74.663 -12.506 1.00 18.78 95 ASN A O 1
ATOM 725 N N . ALA A 1 96 ? -2.985 75.567 -11.348 1.00 19.68 96 ALA A N 1
ATOM 726 C CA . ALA A 1 96 ? -2.190 75.760 -10.139 1.00 20.15 96 ALA A CA 1
ATOM 727 C C . ALA A 1 96 ? -1.894 74.401 -9.517 1.00 19.19 96 ALA A C 1
ATOM 728 O O . ALA A 1 96 ? -0.783 74.147 -9.053 1.00 18.85 96 ALA A O 1
ATOM 730 N N . ILE A 1 97 ? -2.897 73.529 -9.513 1.00 17.75 97 ILE A N 1
ATOM 731 C CA . ILE A 1 97 ? -2.739 72.186 -8.969 1.00 16.81 97 ILE A CA 1
ATOM 732 C C . ILE A 1 97 ? -1.839 71.374 -9.906 1.00 16.05 97 ILE A C 1
ATOM 733 O O . ILE A 1 97 ? -0.906 70.708 -9.460 1.00 16.21 97 ILE A O 1
ATOM 738 N N . ARG A 1 98 ? -2.122 71.436 -11.205 1.00 14.82 98 ARG A N 1
ATOM 739 C CA . ARG A 1 98 ? -1.324 70.709 -12.197 1.00 15.95 98 ARG A CA 1
ATOM 740 C C . ARG A 1 98 ? 0.136 71.141 -12.146 1.00 14.85 98 ARG A C 1
ATOM 741 O O . ARG A 1 98 ? 1.048 70.311 -12.176 1.00 14.81 98 ARG A O 1
ATOM 749 N N . GLY A 1 99 ? 0.347 72.453 -12.080 1.00 15.58 99 GLY A N 1
ATOM 750 C CA . GLY A 1 99 ? 1.696 72.988 -12.042 1.00 16.23 99 GLY A CA 1
ATOM 751 C C . GLY A 1 99 ? 2.462 72.509 -10.828 1.00 16.15 99 GLY A C 1
ATOM 752 O O . GLY A 1 99 ? 3.646 72.173 -10.922 1.00 15.45 99 GLY A O 1
ATOM 753 N N . ALA A 1 100 ? 1.782 72.471 -9.685 1.00 16.66 100 ALA A N 1
ATOM 754 C CA . ALA A 1 100 ? 2.396 72.017 -8.441 1.00 16.36 100 ALA A CA 1
ATOM 755 C C . ALA A 1 100 ? 2.789 70.547 -8.555 1.00 16.27 100 ALA A C 1
ATOM 756 O O . ALA A 1 100 ? 3.915 70.167 -8.216 1.00 15.26 100 ALA A O 1
ATOM 758 N N . ILE A 1 101 ? 1.860 69.725 -9.041 1.00 15.51 101 ILE A N 1
ATOM 759 C CA . ILE A 1 101 ? 2.095 68.299 -9.215 1.00 16.10 101 ILE A CA 1
ATOM 760 C C . ILE A 1 101 ? 3.287 68.070 -10.140 1.00 15.48 101 ILE A C 1
ATOM 761 O O . ILE A 1 101 ? 4.172 67.276 -9.833 1.00 15.07 101 ILE A O 1
ATOM 766 N N . ALA A 1 102 ? 3.309 68.769 -11.271 1.00 13.40 102 ALA A N 1
ATOM 767 C CA . ALA A 1 102 ? 4.405 68.627 -12.222 1.00 13.91 102 ALA A CA 1
ATOM 768 C C . ALA A 1 102 ? 5.735 69.028 -11.588 1.00 13.48 102 ALA A C 1
ATOM 769 O O . ALA A 1 102 ? 6.754 68.370 -11.791 1.00 12.43 102 ALA A O 1
ATOM 771 N N . ALA A 1 103 ? 5.728 70.109 -10.818 1.00 12.53 103 ALA A N 1
ATOM 772 C CA . ALA A 1 103 ? 6.956 70.566 -10.182 1.00 13.25 103 ALA A CA 1
ATOM 773 C C . ALA A 1 103 ? 7.504 69.542 -9.198 1.00 13.24 103 ALA A C 1
ATOM 774 O O . ALA A 1 103 ? 8.694 69.229 -9.221 1.00 13.01 103 ALA A O 1
ATOM 776 N N . VAL A 1 104 ? 6.638 69.017 -8.336 1.00 12.54 104 VAL A N 1
ATOM 777 C CA . VAL A 1 104 ? 7.079 68.050 -7.337 1.00 13.60 104 VAL A CA 1
ATOM 778 C C . VAL A 1 104 ? 7.577 66.750 -7.946 1.00 13.50 104 VAL A C 1
ATOM 779 O O . VAL A 1 104 ? 8.642 66.256 -7.576 1.00 13.61 104 VAL A O 1
ATOM 783 N N . THR A 1 105 ? 6.818 66.208 -8.897 1.00 14.09 105 THR A N 1
ATOM 784 C CA . THR A 1 105 ? 7.187 64.942 -9.512 1.00 16.86 105 THR A CA 1
ATOM 785 C C . THR A 1 105 ? 8.317 65.005 -10.520 1.00 16.10 105 THR A C 1
ATOM 786 O O . THR A 1 105 ? 9.180 64.131 -10.527 1.00 17.68 105 THR A O 1
ATOM 790 N N . VAL A 1 106 ? 8.319 66.031 -11.366 1.00 16.48 106 VAL A N 1
ATOM 791 C CA . VAL A 1 106 ? 9.343 66.153 -12.403 1.00 17.47 106 VAL A CA 1
ATOM 792 C C . VAL A 1 106 ? 10.584 66.955 -12.017 1.00 19.31 106 VAL A C 1
ATOM 793 O O . VAL A 1 106 ? 11.709 66.555 -12.337 1.00 21.34 106 VAL A O 1
ATOM 797 N N . ASP A 1 107 ? 10.387 68.091 -11.352 1.00 19.51 107 ASP A N 1
ATOM 798 C CA . ASP A 1 107 ? 11.515 68.932 -10.947 1.00 21.29 107 ASP A CA 1
ATOM 799 C C . ASP A 1 107 ? 12.180 68.420 -9.672 1.00 19.91 107 ASP A C 1
ATOM 800 O O . ASP A 1 107 ? 13.376 68.115 -9.663 1.00 22.24 107 ASP A O 1
ATOM 805 N N . PHE A 1 108 ? 11.409 68.322 -8.594 1.00 16.75 108 PHE A N 1
ATOM 806 C CA . PHE A 1 108 ? 11.944 67.840 -7.327 1.00 16.87 108 PHE A CA 1
ATOM 807 C C . PHE A 1 108 ? 12.197 66.336 -7.358 1.00 17.70 108 PHE A C 1
ATOM 808 O O . PHE A 1 108 ? 12.970 65.812 -6.555 1.00 18.04 108 PHE A O 1
ATOM 816 N N . GLY A 1 109 ? 11.546 65.650 -8.292 1.00 19.24 109 GLY A N 1
ATOM 817 C CA . GLY A 1 109 ? 11.733 64.215 -8.419 1.00 20.10 109 GLY A CA 1
ATOM 818 C C . GLY A 1 109 ? 11.143 63.392 -7.287 1.00 21.35 109 GLY A C 1
ATOM 819 O O . GLY A 1 109 ? 11.628 62.298 -6.985 1.00 23.33 109 GLY A O 1
ATOM 820 N N . VAL A 1 110 ? 10.099 63.915 -6.655 1.00 18.26 110 VAL A N 1
ATOM 821 C CA . VAL A 1 110 ? 9.442 63.208 -5.563 1.00 18.89 110 VAL A CA 1
ATOM 822 C C . VAL A 1 110 ? 8.142 62.606 -6.079 1.00 17.94 110 VAL A C 1
ATOM 823 O O . VAL A 1 110 ? 7.215 63.320 -6.466 1.00 17.17 110 VAL A O 1
ATOM 827 N N . PRO A 1 111 ? 8.061 61.270 -6.103 1.00 19.79 111 PRO A N 1
ATOM 828 C CA . PRO A 1 111 ? 6.846 60.617 -6.587 1.00 20.88 111 PRO A CA 1
ATOM 829 C C . PRO A 1 111 ? 5.599 61.084 -5.841 1.00 21.76 111 PRO A C 1
ATOM 830 O O . PRO A 1 111 ? 5.631 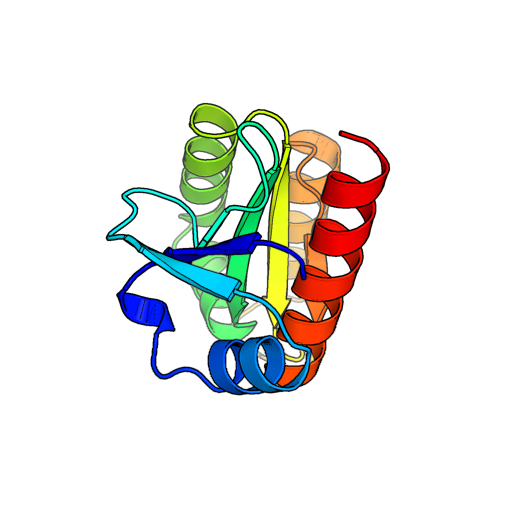61.278 -4.623 1.00 22.58 111 PRO A O 1
ATOM 834 N N . ILE A 1 112 ? 4.510 61.287 -6.576 1.00 23.13 112 ILE A N 1
ATOM 835 C CA . ILE A 1 112 ? 3.246 61.693 -5.973 1.00 25.13 112 ILE A CA 1
ATOM 836 C C . ILE A 1 112 ? 2.172 60.682 -6.350 1.00 26.16 112 ILE A C 1
ATOM 837 O O . ILE A 1 112 ? 1.567 60.764 -7.425 1.00 26.58 112 ILE A O 1
ATOM 842 N N . ILE A 1 113 ? 1.948 59.729 -5.454 1.00 24.17 113 ILE A N 1
ATOM 843 C CA . ILE A 1 113 ? 0.957 58.686 -5.667 1.00 21.06 113 ILE A CA 1
ATOM 844 C C . ILE A 1 113 ? -0.401 59.143 -5.153 1.00 20.23 113 ILE A C 1
ATOM 845 O O . ILE A 1 113 ? -0.522 59.667 -4.044 1.00 17.61 113 ILE A O 1
ATOM 850 N N . PHE A 1 114 ? -1.431 58.946 -5.966 1.00 19.44 114 PHE A N 1
ATOM 851 C CA . PHE A 1 114 ? -2.760 59.365 -5.577 1.00 19.66 114 PHE A CA 1
ATOM 852 C C . PHE A 1 114 ? -3.583 58.224 -4.991 1.00 19.52 114 PHE A C 1
ATOM 853 O O . PHE A 1 114 ? -3.650 57.134 -5.553 1.00 21.79 114 PHE A O 1
ATOM 861 N N . SER A 1 115 ? -4.193 58.497 -3.845 1.00 19.04 115 SER A N 1
ATOM 862 C CA . SER A 1 115 ? -5.019 57.530 -3.128 1.00 21.49 115 SER A CA 1
ATOM 863 C C . SER A 1 115 ? -6.420 58.097 -2.937 1.00 21.65 115 SER A C 1
ATOM 864 O O . SER A 1 115 ? -6.588 59.283 -2.665 1.00 23.53 115 SER A O 1
ATOM 867 N N . SER A 1 116 ? -7.434 57.250 -3.070 1.00 22.19 116 SER A N 1
ATOM 868 C CA . SER A 1 116 ? -8.809 57.708 -2.916 1.00 22.53 116 SER A CA 1
ATOM 869 C C . SER A 1 116 ? -9.316 57.646 -1.482 1.00 22.31 116 SER A C 1
ATOM 870 O O . SER A 1 116 ? -10.270 58.334 -1.123 1.00 22.33 116 SER A O 1
ATOM 873 N N . THR A 1 117 ? -8.671 56.829 -0.656 1.00 19.89 117 THR A N 1
ATOM 874 C CA . THR A 1 117 ? -9.114 56.646 0.721 1.00 18.29 117 THR A CA 1
ATOM 875 C C . THR A 1 117 ? -7.963 56.316 1.663 1.00 17.02 117 THR A C 1
ATOM 876 O O . THR A 1 117 ? -6.867 55.980 1.219 1.00 17.13 117 THR A O 1
ATOM 880 N N . PRO A 1 118 ? -8.203 56.400 2.982 1.00 17.57 118 PRO A N 1
ATOM 881 C CA . PRO A 1 118 ? -7.123 56.072 3.913 1.00 18.36 118 PRO A CA 1
ATOM 882 C C . PRO A 1 118 ? -6.778 54.591 3.776 1.00 16.94 118 PRO A C 1
ATOM 883 O O . PRO A 1 118 ? -5.641 54.186 3.999 1.00 14.88 118 PRO A O 1
ATOM 887 N N . GLU A 1 119 ? -7.771 53.784 3.406 1.00 15.54 119 GLU A N 1
ATOM 888 C CA . GLU A 1 119 ? -7.539 52.355 3.224 1.00 15.52 119 GLU A CA 1
ATOM 889 C C . GLU A 1 119 ? -6.584 52.134 2.060 1.00 14.20 119 GLU A C 1
ATOM 890 O O . GLU A 1 119 ? -5.669 51.315 2.144 1.00 14.26 119 GLU A O 1
ATOM 896 N N . GLU A 1 120 ? -6.799 52.867 0.971 1.00 13.34 120 GLU A N 1
ATOM 897 C CA . GLU A 1 120 ? -5.937 52.734 -0.194 1.00 14.30 120 GLU A CA 1
ATOM 898 C C . GLU A 1 120 ? -4.536 53.220 0.141 1.00 13.32 120 GLU A C 1
ATOM 899 O O . GLU A 1 120 ? -3.547 52.679 -0.350 1.00 11.85 120 GLU A O 1
ATOM 905 N N . THR A 1 121 ? -4.452 54.252 0.974 1.00 14.09 121 THR A N 1
ATOM 906 C CA . THR A 1 121 ? -3.153 54.766 1.380 1.00 12.38 121 THR A CA 1
ATOM 907 C C . THR A 1 121 ? -2.421 53.654 2.131 1.00 12.53 121 THR A C 1
ATOM 908 O O . THR A 1 121 ? -1.236 53.421 1.909 1.00 11.03 121 THR A O 1
ATOM 912 N N . ALA A 1 122 ? -3.135 52.954 3.010 1.00 11.60 122 ALA A N 1
ATOM 913 C CA . ALA A 1 122 ? -2.534 51.849 3.759 1.00 12.10 122 ALA A CA 1
ATOM 914 C C . ALA A 1 122 ? -2.079 50.735 2.808 1.00 11.13 122 ALA A C 1
ATOM 915 O O . ALA A 1 122 ? -1.004 50.157 2.983 1.00 10.69 122 ALA A O 1
ATOM 917 N N . GLN A 1 123 ? -2.902 50.434 1.806 1.00 11.64 123 GLN A N 1
ATOM 918 C CA . GLN A 1 123 ? -2.564 49.383 0.842 1.00 11.65 123 GLN A CA 1
ATOM 919 C C . GLN A 1 123 ? -1.271 49.736 0.107 1.00 13.10 123 GLN A C 1
ATOM 920 O O . GLN A 1 123 ? -0.441 48.869 -0.155 1.00 11.91 123 GLN A O 1
ATOM 926 N N . TYR A 1 124 ? -1.102 51.013 -0.229 1.00 12.51 124 TYR A N 1
ATOM 927 C CA . TYR A 1 124 ? 0.117 51.449 -0.906 1.00 12.47 124 TYR A CA 1
ATOM 928 C C . TYR A 1 124 ? 1.323 51.304 0.030 1.00 11.79 124 TYR A C 1
ATOM 929 O O . TYR A 1 124 ? 2.374 50.776 -0.360 1.00 11.72 124 TYR A O 1
ATOM 938 N N . ILE A 1 125 ? 1.173 51.769 1.266 1.00 11.02 125 ILE A N 1
ATOM 939 C CA . ILE A 1 125 ? 2.253 51.679 2.247 1.00 11.65 125 ILE A CA 1
ATOM 940 C C . ILE A 1 125 ? 2.653 50.218 2.437 1.00 12.99 125 ILE A C 1
ATOM 941 O O . ILE A 1 125 ? 3.837 49.875 2.471 1.00 12.50 125 ILE A O 1
ATOM 946 N N . PHE A 1 126 ? 1.649 49.358 2.543 1.00 13.02 126 PHE A N 1
ATOM 947 C CA . PHE A 1 126 ? 1.884 47.938 2.721 1.00 14.04 126 PHE A CA 1
ATOM 948 C C . PHE A 1 126 ? 2.654 47.309 1.561 1.00 13.55 126 PHE A C 1
ATOM 949 O O . PHE A 1 126 ? 3.666 46.646 1.776 1.00 12.78 126 PHE A O 1
ATOM 957 N N . LEU A 1 127 ? 2.199 47.530 0.333 1.00 13.02 127 LEU A N 1
ATOM 958 C CA . LEU A 1 127 ? 2.873 46.912 -0.803 1.00 13.32 127 LEU A CA 1
ATOM 959 C C . LEU A 1 127 ? 4.296 47.424 -0.990 1.00 12.81 127 LEU A C 1
ATOM 960 O O . LEU A 1 127 ? 5.185 46.671 -1.375 1.00 11.36 127 LEU A O 1
ATOM 965 N N . ILE A 1 128 ? 4.526 48.696 -0.691 1.00 12.29 128 ILE A N 1
ATOM 966 C CA . ILE A 1 128 ? 5.869 49.235 -0.825 1.00 13.58 128 ILE A CA 1
ATOM 967 C C . ILE A 1 128 ? 6.765 48.649 0.269 1.00 13.92 128 ILE A C 1
ATOM 968 O O . ILE A 1 128 ? 7.890 48.231 0.000 1.00 14.57 128 ILE A O 1
ATOM 973 N N . ALA A 1 129 ? 6.251 48.596 1.495 1.00 15.10 129 ALA A N 1
ATOM 974 C CA . ALA A 1 129 ? 7.007 48.047 2.617 1.00 16.55 129 ALA A CA 1
ATOM 975 C C . ALA A 1 129 ? 7.340 46.569 2.391 1.00 17.92 129 ALA A C 1
ATOM 976 O O . ALA A 1 129 ? 8.431 46.109 2.734 1.00 19.83 129 ALA A O 1
ATOM 978 N N . LYS A 1 130 ? 6.403 45.825 1.815 1.00 18.19 130 LYS A N 1
ATOM 979 C CA . LYS A 1 130 ? 6.636 44.406 1.555 1.00 20.03 130 LYS A CA 1
ATOM 980 C C . LYS A 1 130 ? 7.779 44.237 0.554 1.00 20.15 130 LYS A C 1
ATOM 981 O O . LYS A 1 130 ? 8.635 43.369 0.723 1.00 21.75 130 LYS A O 1
ATOM 987 N N . ARG A 1 131 ? 7.800 45.072 -0.480 1.00 20.08 131 ARG A N 1
ATOM 988 C CA . ARG A 1 131 ? 8.857 45.002 -1.484 1.00 20.27 131 ARG A CA 1
ATOM 989 C C . ARG A 1 131 ? 10.203 45.375 -0.868 1.00 21.86 131 ARG A C 1
ATOM 990 O O . ARG A 1 131 ? 11.233 44.784 -1.189 1.00 20.31 131 ARG A O 1
ATOM 998 N N . GLU A 1 132 ? 10.183 46.353 0.029 1.00 22.49 132 GLU A N 1
ATOM 999 C CA . GLU A 1 132 ? 11.397 46.790 0.704 1.00 24.61 132 GLU A CA 1
ATOM 1000 C C . GLU A 1 132 ? 11.961 45.632 1.536 1.00 25.38 132 GLU A C 1
ATOM 1001 O O . GLU A 1 132 ? 13.164 45.372 1.521 1.00 27.35 132 GLU A O 1
ATOM 1007 N N . GLN A 1 133 ? 11.083 44.933 2.248 1.00 26.98 133 GLN A N 1
ATOM 1008 C CA . GLN A 1 133 ? 11.488 43.806 3.087 1.00 29.32 133 GLN A CA 1
ATOM 1009 C C . GLN A 1 133 ? 12.077 42.659 2.268 1.00 29.85 133 GLN A C 1
ATOM 1010 O O . GLN A 1 133 ? 13.116 42.098 2.621 1.00 29.92 133 GLN A O 1
ATOM 1016 N N . GLU A 1 134 ? 11.400 42.313 1.178 1.00 29.32 134 GLU A N 1
ATOM 1017 C CA . GLU A 1 134 ? 11.834 41.228 0.307 1.00 29.57 134 GLU A CA 1
ATOM 1018 C C . GLU A 1 134 ? 13.161 41.525 -0.377 1.00 30.26 134 GLU A C 1
ATOM 1019 O O . GLU A 1 134 ? 13.958 40.621 -0.628 1.00 29.65 134 GLU A O 1
ATOM 1025 N N . GLU A 1 135 ? 13.392 42.798 -0.672 1.00 31.12 135 GLU A N 1
ATOM 1026 C CA . GLU A 1 135 ? 14.595 43.217 -1.375 1.00 32.95 135 GLU A CA 1
ATOM 1027 C C . GLU A 1 135 ? 15.753 43.668 -0.499 1.00 35.44 135 GLU A C 1
ATOM 1028 O O . GLU A 1 135 ? 16.864 43.858 -0.987 1.00 35.08 135 GLU A O 1
ATOM 1034 N N . ARG A 1 136 ? 15.494 43.842 0.792 1.00 37.40 136 ARG A N 1
ATOM 1035 C CA . ARG A 1 136 ? 16.530 44.269 1.721 1.00 40.97 136 ARG A CA 1
ATOM 1036 C C . ARG A 1 136 ? 17.579 43.170 1.859 1.00 41.48 136 ARG A C 1
ATOM 1037 O O . ARG A 1 136 ? 18.782 43.478 1.713 1.00 41.91 136 ARG A O 1
#

B-factor: mean 24.05, std 9.69, range [10.69, 73.03]

Sequence (133 aa):
GVKVVVDSRELRSEVVKRLKLLGVKLEVKTLDVGDYIISEDVAIERKSANDLIQSIIDGGLFDQVKRLKEAYSRPIMIVEGSLYGIRNVHPNAIRGAIAAVTVDFGVPIIFSSTPEETAQYIFLIAKREQEER

InterPro domains:
  IPR001650 Helicase, C-terminal domain-like [PF00271] (346-464)
  IPR001650 Helicase, C-terminal domain-like [PS51194] (345-512)
  IPR001650 Helicase, C-terminal domain-like [SM00490] (376-465)
  IPR003583 Helix-hairpin-helix DNA-binding motif, class 1 [SM00278] (703-722)
  IPR003583 Helix-hairpin-helix DNA-binding motif, class 1 [SM00278] (735-754)
  IPR006166 ERCC4 domain [PF02732] (555-672)
  IPR006166 ERCC4 domain [SM00891] (552-632)
  IPR010994 RuvA domain 2-like [SSF47781] (690-759)
  IPR011335 Restriction endonuclease type II-like [SSF52980] (552-680)
  IPR011545 DEAD/DEAH-box helicase domain [PF00270] (15-173)
  IPR014001 Helicase superfamily 1/2, ATP-binding domain [PS51192] (18-185)
  IPR014001 Helicase superfamily 1/2, ATP-binding domain [SM00487] (7-206)
  IPR027417 P-loop containing nucleoside triphosphate hydrolase [G3DSA:3.40.50.300] (2-200)
  IPR027417 P-loop containing nucleoside triphosphate hydrolase [G3DSA:3.40.50.300] (339-495)
  IPR027417 P-loop containing nucleoside triphosphate hydrolase [SSF52540] (53-484)
  IPR041663 DisA/LigA, helix-hairpin-helix motif [PF12826] (707-754)
  IPR041755 Archaeal Hef helicase/nuclease, insert domain [PF21210] (215-340)
  IPR041755 Archaeal Hef helicase/nuclease, insert domain [cd12089] (217-336)

Secondary structure (DSSP, 8-state):
--EEEEEGGGTTSHHHHHHHHTT-EEEEE--SS-SEE-SSSEEEEEEEHHHHHHHHHTT-HHHHHHHHHHH-SEEEEEEES--TT--SS-HHHHHHHHHIIIIIS---EEEESSHHHHHHHHHHHHHHHHHH-

Solvent-accessible surface area: 7505 Å² total; per-residue (Å²): 76,11,122,2,24,0,1,42,173,25,54,211,23,86,0,4,122,70,0,117,131,52,33,8,118,34,99,68,100,106,23,125,24,8,22,0,22,9,12,136,63,12,0,0,26,56,22,43,6,97,81,1,6,87,8,36,91,99,49,22,2,90,102,62,0,108,140,5,88,124,46,34,85,155,7,21,1,0,0,22,27,76,20,191,48,60,181,133,31,115,68,92,39,15,142,39,6,40,50,18,0,47,118,116,62,49,1,68,15,42,97,3,81,52,32,53,66,0,0,64,66,0,48,63,31,0,94,144,33,61,114,136,165